Protein AF-A0A336N6P5-F1 (afdb_monomer)

Secondary structure (DSSP, 8-state):
-HHHHHHHHHHHHHHHHHHHHHHHHHHHS--TTS---SS----TT--HHHH-HHHHS--S-TT----EETTEEHHHHHHHHHHHHHHHHHHHHHHHHHHHHHHHHHHTT-

Radius of gyration: 19.96 Å; Cα contacts (8 Å, |Δi|>4): 67; chains: 1; bounding box: 51×27×53 Å

InterPro domains:
  IPR003752 Disulphide bond formation protein DsbB/BdbC [PF02600] (3-91)
  IPR023380 DsbB-like superfamily [G3DSA:1.20.1550.10] (1-109)
  IPR023380 DsbB-like superfamily [SSF158442] (2-93)
  IPR050183 Disulfide bond formation protein B [PTHR36570] (2-101)

pLDDT: mean 81.92, std 10.94, range [50.06, 95.75]

Mean predicted aligned error: 9.13 Å

Solvent-accessible surface area (backbone atoms only — not comparable to full-atom values): 6568 Å² total; per-residue (Å²): 109,72,67,58,53,53,50,52,50,48,56,51,36,53,54,51,32,55,54,26,51,52,46,36,44,28,55,78,52,79,41,96,89,53,64,74,71,83,64,82,91,58,55,92,93,52,55,52,46,77,77,40,43,93,78,55,51,76,88,75,67,67,61,61,86,87,46,72,57,98,91,36,41,58,45,53,52,49,33,54,52,31,51,52,51,46,52,52,50,50,53,52,51,54,53,50,55,58,52,51,56,58,54,55,62,60,60,78,76,109

Sequence (110 aa):
MRLLALFIAFVSAVKGLFISIKHVDYQLHPAPWNQCSYLPEFPQTLPLDKWFPVLFHPTGSCSDEVWSWLGLSMAQWIVVMFAVYLLVLALVLISQFKRVETRGRRRLFN

Organism: Aggregatibacter aphr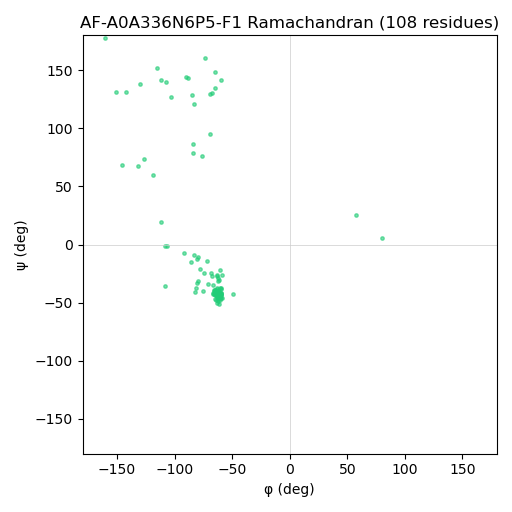ophilus (NCBI:txid732)

Structure (mmCIF, N/CA/C/O backbone):
data_AF-A0A336N6P5-F1
#
_entry.id   AF-A0A336N6P5-F1
#
loop_
_atom_site.group_PDB
_atom_site.id
_atom_site.type_symbol
_atom_site.label_atom_id
_atom_site.label_alt_id
_atom_site.label_comp_id
_atom_site.label_asym_id
_atom_site.label_entity_id
_atom_site.label_seq_id
_atom_site.pdbx_PDB_ins_code
_atom_site.Cartn_x
_atom_site.Cartn_y
_atom_site.Cartn_z
_atom_site.occupancy
_atom_site.B_iso_or_equiv
_atom_site.auth_seq_id
_atom_site.auth_comp_id
_atom_site.auth_asym_id
_atom_site.auth_atom_id
_atom_site.pdbx_PDB_model_num
ATOM 1 N N . MET A 1 1 ? -12.333 -5.256 20.499 1.00 73.06 1 MET A N 1
ATOM 2 C CA . MET A 1 1 ? -11.769 -6.150 19.459 1.00 73.06 1 MET A CA 1
ATOM 3 C C . MET A 1 1 ? -12.206 -5.793 18.035 1.00 73.06 1 MET A C 1
ATOM 5 O O . MET A 1 1 ? -11.334 -5.540 17.222 1.00 73.06 1 MET A O 1
ATOM 9 N N . ARG A 1 2 ? -13.509 -5.689 17.708 1.00 84.25 2 ARG A N 1
ATOM 10 C CA . ARG A 1 2 ? -13.968 -5.410 16.321 1.00 84.25 2 ARG A CA 1
ATOM 11 C C . ARG A 1 2 ? -13.470 -4.083 15.720 1.00 84.25 2 ARG A C 1
ATOM 13 O O . ARG A 1 2 ? -13.049 -4.069 14.575 1.00 84.25 2 ARG A O 1
ATOM 20 N N . LEU A 1 3 ? -13.466 -2.996 16.496 1.00 84.12 3 LEU A N 1
ATOM 21 C CA . LEU A 1 3 ? -12.937 -1.693 16.052 1.00 84.12 3 LEU A CA 1
ATOM 22 C C . LEU A 1 3 ? -11.434 -1.741 15.739 1.00 84.12 3 LEU A C 1
ATOM 24 O O . LEU A 1 3 ? -10.988 -1.136 14.774 1.00 84.12 3 LEU A O 1
ATOM 28 N N . LEU A 1 4 ? -10.675 -2.508 16.523 1.00 89.44 4 LEU A N 1
ATOM 29 C CA . LEU A 1 4 ? -9.234 -2.688 16.345 1.00 89.44 4 LEU A CA 1
ATOM 30 C C . LEU A 1 4 ? -8.936 -3.443 15.042 1.00 89.44 4 LEU A C 1
ATOM 32 O O . LEU A 1 4 ? -8.085 -3.021 14.269 1.00 89.44 4 LEU A O 1
ATOM 36 N N . ALA A 1 5 ? -9.711 -4.494 14.749 1.00 89.94 5 ALA A N 1
ATOM 37 C CA . ALA A 1 5 ? -9.624 -5.216 13.481 1.00 89.94 5 ALA A CA 1
ATOM 38 C C . ALA A 1 5 ? -9.971 -4.325 12.276 1.00 89.94 5 ALA A C 1
ATOM 40 O O . ALA A 1 5 ? -9.262 -4.356 11.277 1.00 89.94 5 ALA A O 1
ATOM 41 N N . LEU A 1 6 ? -11.017 -3.494 12.381 1.00 89.50 6 LEU A N 1
ATOM 42 C CA . LEU A 1 6 ? -11.384 -2.546 11.322 1.00 89.50 6 LEU A CA 1
ATOM 43 C C . LEU A 1 6 ? -10.294 -1.496 11.087 1.00 89.50 6 LEU A C 1
ATOM 45 O O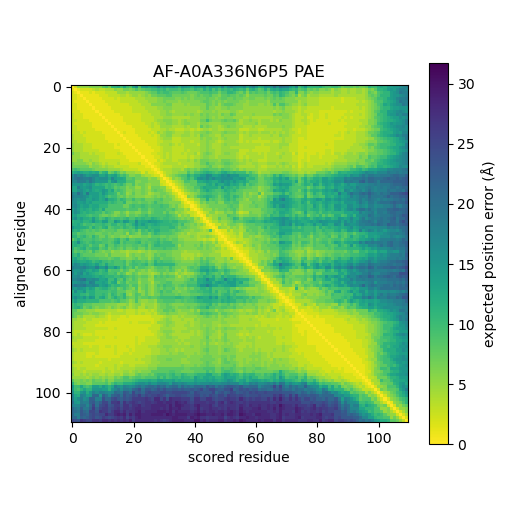 . LEU A 1 6 ? -10.005 -1.170 9.940 1.00 89.50 6 LEU A O 1
ATOM 49 N N . PHE A 1 7 ? -9.665 -1.000 12.153 1.00 90.50 7 PHE A N 1
ATOM 50 C CA . PHE A 1 7 ? -8.561 -0.052 12.043 1.00 90.50 7 PHE A CA 1
ATOM 51 C C . PHE A 1 7 ? -7.338 -0.676 11.359 1.00 90.50 7 PHE A C 1
ATOM 53 O O . PHE A 1 7 ? -6.802 -0.099 10.416 1.00 90.50 7 PHE A O 1
ATOM 60 N N . ILE A 1 8 ? -6.936 -1.883 11.774 1.00 93.94 8 ILE A N 1
ATOM 61 C CA . ILE A 1 8 ? -5.822 -2.615 11.153 1.00 93.94 8 ILE A CA 1
ATOM 62 C C . ILE A 1 8 ? -6.120 -2.901 9.675 1.00 93.94 8 ILE A C 1
ATOM 64 O O . ILE A 1 8 ? -5.267 -2.657 8.822 1.00 93.94 8 ILE A O 1
ATOM 68 N N . ALA A 1 9 ? -7.334 -3.363 9.361 1.00 92.50 9 ALA A N 1
ATOM 69 C CA . ALA A 1 9 ? -7.759 -3.623 7.988 1.00 92.50 9 ALA A CA 1
ATOM 70 C C . ALA A 1 9 ? -7.718 -2.352 7.129 1.00 92.50 9 ALA A C 1
ATOM 72 O O . ALA A 1 9 ? -7.233 -2.391 6.001 1.00 92.50 9 ALA A O 1
ATOM 73 N N . PHE A 1 10 ? -8.160 -1.215 7.672 1.00 93.06 10 PHE A N 1
ATOM 74 C CA . PHE A 1 10 ? -8.106 0.068 6.978 1.00 93.06 10 PHE A CA 1
ATOM 75 C C . PHE A 1 10 ? -6.664 0.494 6.678 1.00 93.06 10 PHE A C 1
ATOM 77 O O . PHE A 1 10 ? -6.338 0.775 5.528 1.00 93.06 10 PHE A O 1
ATOM 84 N N . VAL A 1 11 ? -5.777 0.474 7.679 1.00 94.69 11 VAL A N 1
ATOM 85 C CA . VAL A 1 11 ? -4.358 0.833 7.495 1.00 94.69 11 VAL A CA 1
ATOM 86 C C . VAL A 1 11 ? -3.677 -0.087 6.476 1.00 94.69 11 VAL A C 1
ATOM 88 O O . VAL A 1 11 ? -2.921 0.386 5.627 1.00 94.69 11 VAL A O 1
ATOM 91 N N . SER A 1 12 ? -3.964 -1.391 6.529 1.00 94.25 12 SER A N 1
ATOM 92 C CA . SER A 1 12 ? -3.439 -2.371 5.575 1.00 94.25 12 SER A CA 1
ATOM 93 C C . SER A 1 12 ? -3.930 -2.103 4.151 1.00 94.25 12 SER A C 1
ATOM 95 O O . SER A 1 12 ? -3.114 -2.076 3.231 1.00 94.25 12 SER A O 1
ATOM 97 N N . ALA A 1 13 ? -5.225 -1.831 3.967 1.00 93.81 13 ALA A N 1
ATOM 98 C CA . ALA A 1 13 ? -5.798 -1.553 2.654 1.00 93.81 13 ALA A CA 1
ATOM 99 C C . ALA A 1 13 ? -5.258 -0.247 2.045 1.00 93.81 13 ALA A C 1
ATOM 101 O O . ALA A 1 13 ? -4.940 -0.218 0.859 1.00 93.81 13 ALA A O 1
ATOM 102 N N . VAL A 1 14 ? -5.074 0.806 2.855 1.00 94.75 14 VAL A N 1
ATOM 103 C CA . VAL A 1 14 ? -4.443 2.059 2.403 1.00 94.75 14 VAL A CA 1
ATOM 104 C C . VAL A 1 14 ? -3.012 1.804 1.933 1.00 94.75 14 VAL A C 1
ATOM 106 O O . VAL A 1 14 ? -2.667 2.173 0.813 1.00 94.75 14 VAL A O 1
ATOM 109 N N . LYS A 1 15 ? -2.178 1.138 2.746 1.00 94.31 15 LYS A N 1
ATOM 110 C CA . LYS A 1 15 ? -0.799 0.817 2.341 1.00 94.31 15 LYS A CA 1
ATOM 111 C C . LYS A 1 15 ? -0.754 -0.063 1.087 1.00 94.31 15 LYS A C 1
ATOM 113 O O . LYS A 1 15 ? 0.048 0.209 0.199 1.00 94.31 15 LYS A O 1
ATOM 118 N N . GLY A 1 16 ? -1.626 -1.069 0.997 1.00 93.69 16 GLY A N 1
ATOM 119 C CA . GLY A 1 16 ? -1.740 -1.938 -0.176 1.00 93.69 16 GLY A CA 1
ATOM 120 C C . GLY A 1 16 ? -2.084 -1.164 -1.449 1.00 93.69 16 GLY A C 1
ATOM 121 O O . GLY A 1 16 ? -1.449 -1.369 -2.484 1.00 93.69 16 GLY A O 1
ATOM 122 N N . LEU A 1 17 ? -3.007 -0.202 -1.363 1.00 94.25 17 LEU A N 1
ATOM 123 C CA . LEU A 1 17 ? -3.366 0.652 -2.494 1.00 94.25 17 LEU A CA 1
ATOM 124 C C . LEU A 1 17 ? -2.174 1.492 -2.981 1.00 94.25 17 LEU A C 1
ATOM 126 O O . LEU A 1 17 ? -1.902 1.520 -4.179 1.00 94.25 17 LEU A O 1
ATOM 130 N N . PHE A 1 18 ? -1.432 2.130 -2.070 1.00 93.88 18 PHE A N 1
ATOM 131 C CA . PHE A 1 18 ? -0.251 2.925 -2.435 1.00 93.88 18 PHE A CA 1
ATOM 132 C C . PHE A 1 18 ? 0.826 2.092 -3.139 1.00 93.88 18 PHE A C 1
ATOM 134 O O . PHE A 1 18 ? 1.372 2.534 -4.149 1.00 93.88 18 PHE A O 1
ATOM 141 N N . ILE A 1 19 ? 1.107 0.885 -2.638 1.00 91.31 19 ILE A N 1
ATOM 142 C CA . ILE A 1 19 ? 2.077 -0.036 -3.254 1.00 91.31 19 ILE A CA 1
ATOM 143 C C . ILE A 1 19 ? 1.626 -0.419 -4.668 1.00 91.31 19 ILE A C 1
ATOM 145 O O . ILE A 1 19 ? 2.418 -0.398 -5.604 1.00 91.31 19 ILE A O 1
ATOM 149 N N . SER A 1 20 ? 0.337 -0.708 -4.834 1.00 92.19 20 SER A N 1
ATOM 150 C CA . SER A 1 20 ? -0.229 -1.125 -6.120 1.00 92.19 20 SER A CA 1
ATOM 151 C C . SER A 1 20 ? -0.174 -0.003 -7.158 1.00 92.19 20 SER A C 1
ATOM 153 O O . SER A 1 20 ? 0.209 -0.238 -8.299 1.00 92.19 20 SER A O 1
ATOM 155 N N . ILE A 1 21 ? -0.478 1.236 -6.755 1.00 91.88 21 ILE A N 1
ATOM 156 C CA . ILE A 1 21 ? -0.359 2.417 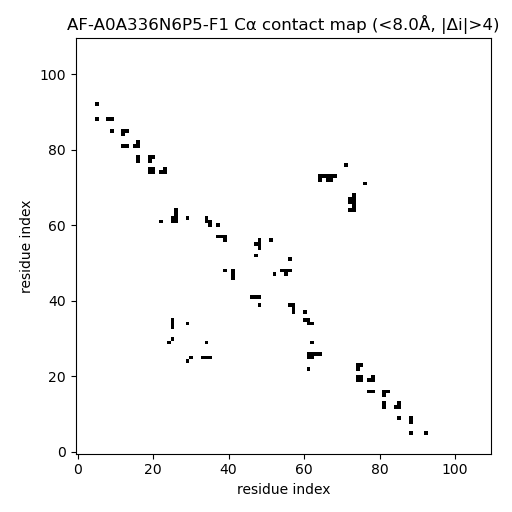-7.623 1.00 91.88 21 ILE A CA 1
ATOM 157 C C . ILE A 1 21 ? 1.096 2.633 -8.051 1.00 91.88 21 ILE A C 1
AT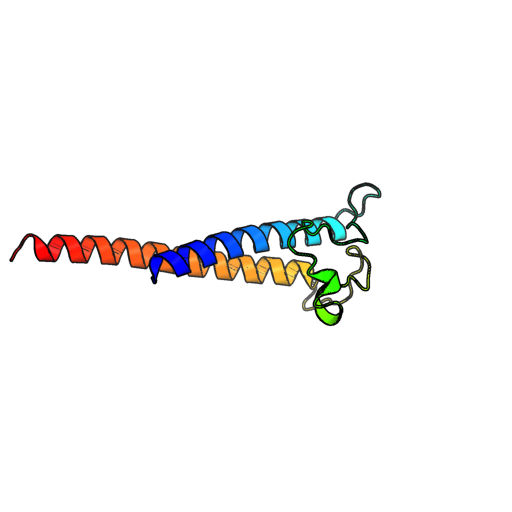OM 159 O O . ILE A 1 21 ? 1.350 2.925 -9.215 1.00 91.88 21 ILE A O 1
ATOM 163 N N . LYS A 1 22 ? 2.060 2.455 -7.139 1.00 89.06 22 LYS A N 1
ATOM 164 C CA . LYS A 1 22 ? 3.487 2.532 -7.481 1.00 89.06 22 LYS A CA 1
ATOM 165 C C . LYS A 1 22 ? 3.909 1.448 -8.468 1.00 89.06 22 LYS A C 1
ATOM 167 O O . LYS A 1 22 ? 4.663 1.736 -9.387 1.00 89.06 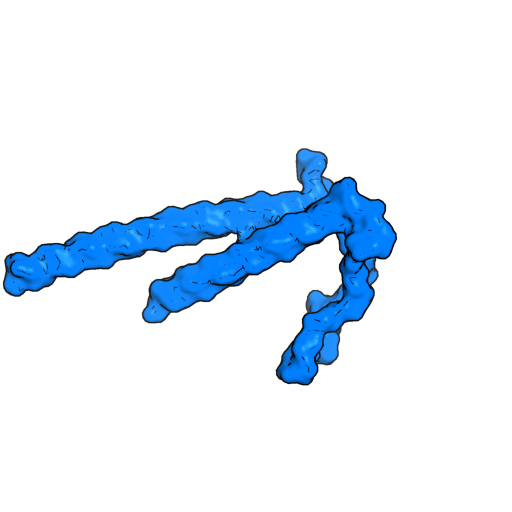22 LYS A O 1
ATOM 172 N N . HIS A 1 23 ? 3.373 0.240 -8.330 1.00 87.88 23 HIS A N 1
ATOM 173 C CA . HIS A 1 23 ? 3.638 -0.839 -9.277 1.00 87.88 23 HIS A CA 1
ATOM 174 C C . HIS A 1 23 ? 3.090 -0.535 -10.680 1.00 87.88 23 HIS A C 1
ATOM 176 O O . HIS A 1 23 ? 3.744 -0.810 -11.678 1.00 87.88 23 HIS A O 1
ATOM 182 N N . VAL A 1 24 ? 1.908 0.081 -10.759 1.00 88.75 24 VAL A N 1
ATOM 183 C CA . VAL A 1 24 ? 1.324 0.556 -12.022 1.00 88.75 24 VAL A CA 1
ATOM 184 C C . VAL A 1 24 ? 2.170 1.682 -12.632 1.00 88.75 24 VAL A C 1
ATOM 186 O O . VAL A 1 24 ? 2.410 1.676 -13.835 1.00 88.75 24 VAL A O 1
ATOM 189 N N . ASP A 1 25 ? 2.685 2.605 -11.819 1.00 87.69 25 ASP A N 1
ATOM 190 C CA . ASP A 1 25 ? 3.579 3.677 -12.284 1.00 87.69 25 ASP A CA 1
ATOM 191 C C . ASP A 1 25 ? 4.866 3.135 -12.929 1.00 87.69 25 ASP A C 1
ATOM 193 O O . ASP A 1 25 ? 5.282 3.641 -13.969 1.00 87.69 25 ASP A O 1
ATOM 197 N N . TYR A 1 26 ? 5.438 2.050 -12.391 1.00 85.94 26 TYR A N 1
ATOM 198 C CA . TYR A 1 26 ? 6.586 1.372 -13.008 1.00 85.94 26 TYR A CA 1
ATOM 199 C C . TYR A 1 26 ? 6.286 0.806 -14.403 1.00 85.94 26 TYR A C 1
ATOM 201 O O . TYR A 1 26 ? 7.187 0.755 -15.238 1.00 85.94 26 TYR A O 1
ATOM 209 N N . GLN A 1 27 ? 5.040 0.402 -14.667 1.00 83.12 27 GLN A N 1
ATOM 210 C CA . GLN A 1 27 ? 4.621 -0.134 -15.968 1.00 83.12 27 GLN A CA 1
ATOM 211 C C . GLN A 1 27 ? 4.306 0.980 -16.978 1.00 83.12 27 GLN A C 1
ATOM 213 O O . GLN A 1 27 ? 4.690 0.886 -18.140 1.00 83.12 27 GLN A O 1
ATOM 218 N N . LEU A 1 28 ? 3.640 2.058 -16.546 1.00 83.50 28 LEU A N 1
ATOM 219 C CA . LEU A 1 28 ? 3.239 3.165 -17.429 1.00 83.50 28 LEU A CA 1
ATOM 220 C C . LEU A 1 28 ? 4.370 4.156 -17.742 1.00 83.50 28 LEU A C 1
ATOM 222 O O . LEU A 1 28 ? 4.377 4.743 -18.823 1.00 83.50 28 LEU A O 1
ATOM 226 N N . HIS A 1 29 ? 5.314 4.355 -16.819 1.00 81.56 29 HIS A N 1
ATOM 227 C CA . HIS A 1 29 ? 6.421 5.303 -16.970 1.00 81.56 29 HIS A CA 1
ATOM 228 C C . HIS A 1 29 ? 7.774 4.616 -16.727 1.00 81.56 29 HIS A C 1
ATOM 230 O O . HIS A 1 29 ? 8.412 4.853 -15.694 1.00 81.56 29 HIS A O 1
ATOM 236 N N . PRO A 1 30 ? 8.247 3.777 -17.669 1.00 75.50 30 PRO A N 1
ATOM 237 C CA . PRO A 1 30 ? 9.521 3.085 -17.532 1.00 75.50 30 PRO A CA 1
ATOM 238 C C . PRO A 1 30 ? 10.676 4.089 -17.631 1.00 75.50 30 PRO A C 1
ATOM 240 O O . PRO A 1 30 ? 11.127 4.456 -18.715 1.00 75.50 30 PRO A O 1
ATOM 243 N N . ALA A 1 31 ? 11.156 4.552 -16.479 1.00 75.06 31 ALA A N 1
ATOM 244 C CA . ALA A 1 31 ? 12.315 5.426 -16.374 1.00 75.06 31 ALA A CA 1
ATOM 245 C C . ALA A 1 31 ? 13.484 4.680 -15.707 1.00 75.06 31 ALA A C 1
ATOM 247 O O . ALA A 1 31 ? 13.255 3.959 -14.734 1.00 75.06 31 ALA A O 1
ATOM 248 N N . PRO A 1 32 ? 14.744 4.881 -16.142 1.00 73.56 32 PRO A N 1
ATOM 249 C CA . PRO A 1 32 ? 15.905 4.185 -15.570 1.00 73.56 32 PRO A CA 1
ATOM 250 C C . PRO A 1 32 ? 16.094 4.417 -14.064 1.00 73.56 32 PRO A C 1
ATOM 252 O O . PRO A 1 32 ? 16.672 3.589 -13.372 1.00 73.56 32 PRO A O 1
ATOM 255 N N . TRP A 1 33 ? 15.609 5.550 -13.553 1.00 75.25 33 TRP A N 1
ATOM 256 C CA . TRP A 1 33 ? 15.675 5.934 -12.139 1.00 75.25 33 TRP A CA 1
ATOM 257 C C . TRP A 1 33 ? 14.449 5.506 -11.317 1.00 75.25 33 TRP A C 1
ATOM 259 O O . TRP A 1 33 ? 14.454 5.676 -10.102 1.00 75.25 33 TRP A O 1
ATOM 269 N N . ASN A 1 34 ? 13.393 4.983 -11.948 1.00 72.69 34 ASN A N 1
ATOM 270 C CA . ASN A 1 34 ? 12.144 4.585 -11.293 1.00 72.69 34 ASN A CA 1
ATOM 271 C C . ASN A 1 34 ? 11.921 3.082 -11.502 1.00 72.69 34 ASN A C 1
ATOM 273 O O . ASN A 1 34 ? 10.955 2.669 -12.133 1.00 72.69 34 ASN A O 1
ATOM 277 N N . GLN A 1 35 ? 12.863 2.267 -11.026 1.00 74.50 35 GLN A N 1
ATOM 278 C CA . GLN A 1 35 ? 12.800 0.807 -11.106 1.00 74.50 35 GLN A CA 1
ATOM 279 C C . GLN A 1 35 ? 12.703 0.196 -9.703 1.00 74.50 35 GLN A C 1
ATOM 281 O O . GLN A 1 35 ? 13.179 0.775 -8.726 1.00 74.50 35 GLN A O 1
ATOM 286 N N . CYS A 1 36 ? 12.087 -0.985 -9.600 1.00 77.00 36 CYS A N 1
ATOM 287 C CA . CYS A 1 36 ? 12.137 -1.793 -8.379 1.00 77.00 36 CYS A CA 1
ATOM 288 C C . CYS A 1 36 ? 13.584 -2.160 -8.029 1.00 77.00 36 CYS A C 1
ATOM 290 O O . CYS A 1 36 ? 14.354 -2.552 -8.907 1.00 77.00 36 CYS A O 1
ATOM 292 N N . SER A 1 37 ? 13.916 -2.149 -6.737 1.00 74.88 37 SER A N 1
ATOM 293 C CA . SER A 1 37 ? 15.129 -2.810 -6.252 1.00 74.88 37 SER A CA 1
ATOM 294 C C . SER A 1 37 ? 15.015 -4.323 -6.460 1.00 74.88 37 SER A C 1
ATOM 296 O O . SER A 1 37 ? 13.990 -4.924 -6.137 1.00 74.88 37 SER A O 1
ATOM 298 N N . TYR A 1 38 ? 16.080 -4.945 -6.971 1.00 70.00 38 TYR A N 1
ATOM 299 C CA . TYR A 1 38 ? 16.168 -6.402 -7.106 1.00 70.00 38 TYR A CA 1
ATOM 300 C C . TYR A 1 38 ? 16.263 -7.103 -5.742 1.00 70.00 38 TYR A C 1
ATOM 302 O O . TYR A 1 38 ? 15.903 -8.269 -5.612 1.00 70.00 38 TYR A O 1
ATOM 310 N N . LEU A 1 39 ? 16.741 -6.396 -4.712 1.00 73.19 39 LEU A N 1
ATOM 311 C CA . LEU A 1 39 ? 16.812 -6.915 -3.353 1.00 73.19 39 LEU A CA 1
ATOM 312 C C . LEU A 1 39 ? 15.671 -6.319 -2.518 1.00 73.19 39 LEU A C 1
ATOM 314 O O . LEU A 1 39 ? 15.544 -5.091 -2.469 1.00 73.19 39 LEU A O 1
ATOM 318 N N . PRO A 1 40 ? 14.851 -7.145 -1.848 1.00 74.69 40 PRO A N 1
ATOM 319 C CA . PRO A 1 40 ? 13.794 -6.627 -1.000 1.00 74.69 40 PRO A CA 1
ATOM 320 C C . PRO A 1 40 ? 14.394 -5.921 0.223 1.00 74.69 40 PRO A C 1
ATOM 322 O O . PRO A 1 40 ? 15.248 -6.461 0.927 1.00 74.69 40 PRO A O 1
ATOM 325 N N . GLU A 1 41 ? 13.930 -4.703 0.489 1.00 76.94 41 GLU A N 1
ATOM 326 C CA . GLU A 1 41 ? 14.381 -3.890 1.619 1.00 76.94 41 GLU A CA 1
ATOM 327 C C . GLU A 1 41 ? 13.613 -4.270 2.894 1.00 76.94 41 GLU A C 1
ATOM 329 O O . GLU A 1 41 ? 12.661 -3.601 3.304 1.00 76.94 41 GLU A O 1
ATOM 334 N N . PHE A 1 42 ? 14.001 -5.380 3.526 1.00 80.81 42 PHE A N 1
ATOM 335 C CA . PHE A 1 42 ? 13.459 -5.774 4.828 1.00 80.81 42 PHE A CA 1
ATOM 336 C C . PHE A 1 42 ? 14.294 -5.200 5.989 1.00 80.81 42 PHE A C 1
ATOM 338 O O . PHE A 1 42 ? 15.520 -5.114 5.894 1.00 80.81 42 PHE A O 1
ATOM 345 N N . PRO A 1 43 ? 13.665 -4.811 7.117 1.00 82.69 43 PRO A N 1
ATOM 346 C CA . PRO A 1 43 ? 14.398 -4.386 8.306 1.00 82.69 43 PRO A CA 1
ATOM 347 C C . PRO A 1 43 ? 15.212 -5.551 8.887 1.00 82.69 43 PRO A C 1
ATOM 349 O O . PRO A 1 43 ? 14.775 -6.700 8.845 1.00 82.69 43 PRO A O 1
ATOM 352 N N . GLN A 1 44 ? 16.363 -5.262 9.509 1.00 79.44 44 GLN A N 1
ATOM 353 C CA . GLN A 1 44 ? 17.264 -6.311 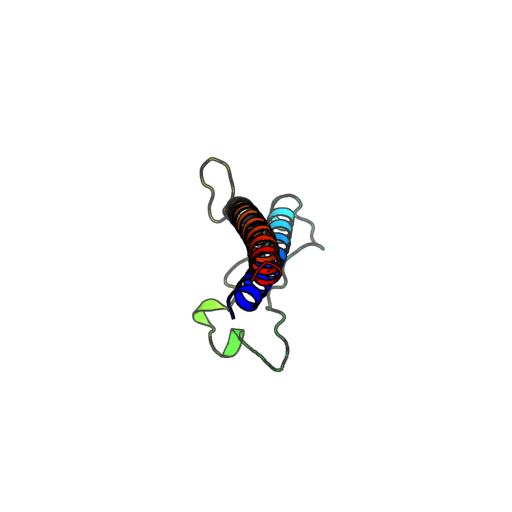10.027 1.00 79.44 44 GLN A CA 1
ATOM 354 C C . GLN A 1 44 ? 16.630 -7.214 11.097 1.00 79.44 44 GLN A C 1
ATOM 356 O O . GLN A 1 44 ? 17.074 -8.337 11.309 1.00 79.44 44 GLN A O 1
ATOM 361 N N . THR A 1 45 ? 15.574 -6.743 11.759 1.00 82.69 45 THR A N 1
ATOM 362 C CA . THR A 1 45 ? 14.826 -7.507 12.762 1.00 82.69 45 THR A CA 1
ATOM 363 C C . THR A 1 45 ? 13.827 -8.500 12.162 1.00 82.69 45 THR A C 1
ATOM 365 O O . THR A 1 45 ? 13.295 -9.321 12.906 1.00 82.69 45 THR A O 1
ATOM 368 N N . LEU A 1 46 ? 13.550 -8.444 10.850 1.00 83.81 46 LEU A N 1
ATOM 369 C CA . LEU A 1 46 ? 12.548 -9.291 10.198 1.00 83.81 46 LEU A CA 1
ATOM 370 C C . LEU A 1 46 ? 12.945 -9.690 8.753 1.00 83.81 46 LEU A C 1
ATOM 372 O O . LEU A 1 46 ? 12.298 -9.249 7.799 1.00 83.81 46 LEU A O 1
ATOM 376 N N . PRO A 1 47 ? 13.985 -10.532 8.566 1.00 83.12 47 PRO A N 1
ATOM 377 C CA . PRO A 1 47 ? 14.445 -10.982 7.248 1.00 83.12 47 PRO A CA 1
ATOM 378 C C . PRO A 1 47 ? 13.507 -12.052 6.655 1.00 83.12 47 PRO A C 1
ATOM 380 O O . PRO A 1 47 ? 13.788 -13.254 6.665 1.00 83.12 47 PRO A O 1
ATOM 383 N N . LEU A 1 48 ? 12.348 -11.608 6.163 1.00 79.12 48 LEU A N 1
ATOM 384 C CA . LEU A 1 48 ? 11.302 -12.466 5.589 1.00 79.12 48 LEU A CA 1
ATOM 385 C C . LEU A 1 48 ? 11.769 -13.232 4.348 1.00 79.12 48 LEU A C 1
ATOM 387 O O . LEU A 1 48 ? 11.341 -14.366 4.130 1.00 79.12 48 LEU A O 1
ATOM 391 N N . ASP A 1 49 ? 12.676 -12.637 3.578 1.00 79.56 49 ASP A N 1
ATOM 392 C CA . ASP A 1 49 ? 13.336 -13.247 2.425 1.00 79.56 49 ASP A CA 1
ATOM 393 C C . ASP A 1 49 ? 14.125 -14.508 2.805 1.00 79.56 49 ASP A C 1
ATOM 395 O O . ASP A 1 49 ? 14.124 -15.484 2.057 1.00 79.56 49 ASP A O 1
ATOM 399 N N . LYS A 1 50 ? 14.771 -14.517 3.979 1.00 82.25 50 LYS A N 1
ATOM 400 C CA . LYS A 1 50 ? 15.568 -15.658 4.455 1.00 82.25 50 LYS A CA 1
ATOM 401 C C . LYS A 1 50 ? 14.715 -16.742 5.090 1.00 82.25 50 LYS A C 1
ATOM 403 O O . LYS A 1 50 ? 15.022 -17.920 4.936 1.00 82.25 50 LYS A O 1
ATOM 408 N N . TRP A 1 51 ? 13.670 -16.356 5.817 1.00 85.88 51 TRP A N 1
ATOM 409 C CA . TRP A 1 51 ? 12.800 -17.318 6.494 1.00 85.88 51 TR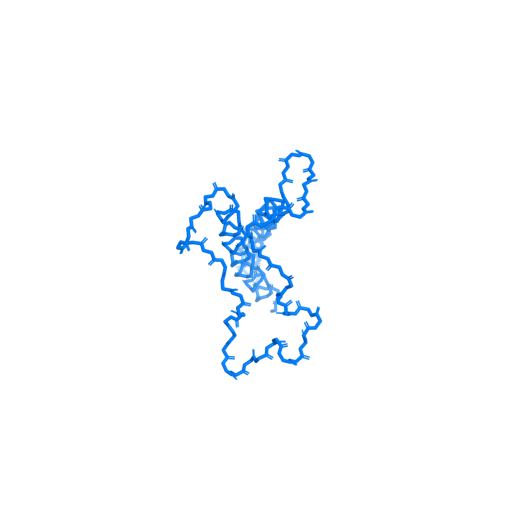P A CA 1
ATOM 410 C C . TRP A 1 51 ? 11.851 -18.028 5.527 1.00 85.88 51 TRP A C 1
ATOM 412 O O . TRP A 1 51 ? 11.654 -19.234 5.649 1.00 85.88 51 TRP A O 1
ATOM 422 N N . PHE A 1 52 ? 11.291 -17.306 4.551 1.00 85.38 52 PHE A N 1
ATOM 423 C CA . PHE A 1 52 ? 10.329 -17.847 3.584 1.00 85.38 52 PHE A CA 1
ATOM 424 C C . PHE A 1 52 ? 10.700 -17.460 2.143 1.00 85.38 52 PHE A C 1
ATOM 426 O O . PHE A 1 52 ? 9.962 -16.725 1.476 1.00 85.38 52 PHE A O 1
ATOM 433 N N . PRO A 1 53 ? 11.818 -17.995 1.620 1.00 82.12 53 PRO A N 1
ATOM 434 C CA . PRO A 1 53 ? 12.336 -17.624 0.303 1.00 82.12 53 PRO A CA 1
ATOM 435 C C . PRO A 1 53 ? 11.370 -17.974 -0.832 1.00 82.12 53 PRO A C 1
ATOM 437 O O . PRO A 1 53 ? 11.318 -17.274 -1.832 1.00 82.12 53 PRO A O 1
ATOM 440 N N . VAL A 1 54 ? 10.544 -19.010 -0.669 1.00 83.81 54 VAL A N 1
ATOM 441 C CA . VAL A 1 54 ? 9.567 -19.424 -1.692 1.00 83.81 54 VAL A CA 1
ATOM 442 C C . VAL A 1 54 ? 8.516 -18.339 -1.971 1.00 83.81 54 VAL A C 1
ATOM 444 O O . VAL A 1 54 ? 7.964 -18.300 -3.064 1.00 83.81 54 VAL A O 1
ATOM 447 N N . LEU A 1 55 ? 8.234 -17.459 -1.003 1.00 83.56 55 LEU A N 1
ATOM 448 C CA . LEU A 1 55 ? 7.177 -16.446 -1.113 1.00 83.56 55 LEU A CA 1
ATOM 449 C C . LEU A 1 55 ? 7.714 -15.020 -1.278 1.00 83.56 55 LEU A C 1
ATOM 451 O O . LEU A 1 55 ? 7.090 -14.221 -1.969 1.00 83.56 55 LEU A O 1
ATOM 455 N N . PHE A 1 56 ? 8.833 -14.686 -0.628 1.00 82.25 56 PHE A N 1
ATOM 456 C CA . PHE A 1 56 ? 9.344 -13.308 -0.560 1.00 82.25 56 PHE A CA 1
ATOM 457 C C . PHE A 1 56 ? 10.583 -13.052 -1.419 1.00 82.25 56 PHE A C 1
ATOM 459 O O . PHE A 1 56 ? 11.087 -11.930 -1.431 1.00 82.25 56 PHE A O 1
ATOM 466 N N . HIS A 1 57 ? 11.094 -14.065 -2.122 1.00 78.62 57 HIS A N 1
ATOM 467 C CA . HIS A 1 57 ? 12.226 -13.877 -3.017 1.00 78.62 57 HIS A CA 1
ATOM 468 C C . HIS A 1 57 ? 11.739 -13.355 -4.381 1.00 78.62 57 HIS A C 1
ATOM 470 O O . HIS A 1 57 ? 10.930 -14.026 -5.026 1.00 78.62 57 HIS A O 1
ATOM 476 N N . PRO A 1 58 ? 12.193 -12.173 -4.836 1.00 77.44 58 PRO A N 1
ATOM 477 C CA . PRO A 1 58 ? 11.795 -11.641 -6.133 1.00 77.44 58 PRO A CA 1
ATOM 478 C C . PRO A 1 58 ? 12.411 -12.479 -7.259 1.00 77.44 58 PRO A C 1
ATOM 480 O O . PRO A 1 58 ? 13.612 -12.739 -7.274 1.00 77.44 58 PRO A O 1
ATOM 483 N N . THR A 1 59 ? 11.586 -12.912 -8.211 1.00 73.75 59 THR A N 1
ATOM 484 C CA . THR A 1 59 ? 12.009 -13.777 -9.329 1.00 73.75 59 THR A CA 1
ATOM 485 C C . THR A 1 59 ? 12.040 -13.063 -10.682 1.00 73.75 59 THR A C 1
ATOM 487 O O . THR A 1 59 ? 12.374 -13.691 -11.682 1.00 73.75 59 THR A O 1
ATOM 490 N N . GLY A 1 60 ? 11.676 -11.779 -10.745 1.00 73.69 60 GLY A N 1
ATOM 491 C CA . GLY A 1 60 ? 11.548 -11.029 -11.997 1.00 73.69 60 GLY A CA 1
ATOM 492 C C . GLY A 1 60 ? 11.580 -9.513 -11.803 1.00 73.69 60 GLY A C 1
ATOM 493 O O . GLY A 1 60 ? 11.670 -9.030 -10.673 1.00 73.69 60 GLY A O 1
ATOM 494 N N . SER A 1 61 ? 11.521 -8.769 -12.911 1.00 76.06 61 SER A N 1
ATOM 495 C CA . SER A 1 61 ? 11.516 -7.303 -12.906 1.00 76.06 61 SER A CA 1
ATOM 496 C C . SER A 1 61 ? 10.086 -6.747 -12.793 1.00 76.06 61 SER A C 1
ATOM 498 O O . SER A 1 61 ? 9.146 -7.314 -13.346 1.00 76.06 61 SER A O 1
ATOM 500 N N . CYS A 1 62 ? 9.897 -5.637 -12.067 1.00 76.56 62 CYS A N 1
ATOM 501 C CA . CYS A 1 62 ? 8.569 -5.022 -11.876 1.00 76.56 62 CYS A CA 1
ATOM 502 C C . CYS A 1 62 ? 8.020 -4.330 -13.144 1.00 76.56 62 CYS A C 1
ATOM 504 O O . CYS A 1 62 ? 6.837 -3.995 -13.189 1.00 76.56 62 CYS A O 1
ATOM 506 N N . SER A 1 63 ? 8.859 -4.100 -14.162 1.00 72.25 63 SER A N 1
ATOM 507 C CA . SER A 1 63 ? 8.461 -3.477 -15.433 1.00 72.25 63 SER A CA 1
ATOM 508 C C . SER A 1 63 ? 7.788 -4.446 -16.405 1.00 72.25 63 SER A C 1
ATOM 510 O O . SER A 1 63 ? 7.212 -4.001 -17.393 1.00 72.25 63 SER A O 1
ATOM 512 N N . ASP A 1 64 ? 7.846 -5.752 -16.139 1.00 72.50 64 ASP A N 1
ATOM 513 C CA . ASP A 1 64 ? 7.331 -6.759 -17.062 1.00 72.50 64 ASP A CA 1
ATOM 514 C C . ASP A 1 64 ? 5.824 -6.989 -16.869 1.00 72.50 64 ASP A C 1
ATOM 516 O O . ASP A 1 64 ? 5.328 -7.274 -15.773 1.00 72.50 64 ASP A O 1
ATOM 520 N N . GLU A 1 65 ? 5.073 -6.919 -17.966 1.00 75.19 65 GLU A N 1
ATOM 521 C CA . GLU A 1 65 ? 3.658 -7.282 -17.997 1.00 75.19 65 GLU A CA 1
ATOM 522 C C . GLU A 1 65 ? 3.505 -8.794 -18.201 1.00 75.19 65 GLU A C 1
ATOM 524 O O . GLU A 1 65 ? 3.360 -9.292 -19.314 1.00 75.19 65 GLU A O 1
ATOM 529 N N . VAL A 1 66 ? 3.539 -9.550 -17.102 1.00 73.50 66 VAL A N 1
ATOM 530 C CA . VAL A 1 66 ? 3.421 -11.022 -17.145 1.00 73.50 66 VAL A CA 1
ATOM 531 C C . VAL A 1 66 ? 2.001 -11.522 -17.429 1.00 73.50 66 VAL A C 1
ATOM 533 O O . VAL A 1 66 ? 1.817 -12.647 -17.891 1.00 73.50 66 VAL A O 1
ATOM 536 N N . TRP A 1 67 ? 0.983 -10.715 -17.116 1.00 79.00 67 TRP A N 1
ATOM 537 C CA . TRP A 1 67 ? -0.422 -11.093 -17.249 1.00 79.00 67 TRP A CA 1
ATOM 538 C C . TRP A 1 67 ? -1.298 -9.874 -17.518 1.00 79.00 67 TRP A C 1
ATOM 540 O O . TRP A 1 67 ? -1.239 -8.874 -16.793 1.00 79.00 67 TRP A O 1
ATOM 550 N N . SER A 1 68 ? -2.148 -9.999 -18.532 1.00 83.75 68 SER A N 1
ATOM 551 C CA . SER A 1 68 ? -3.175 -9.029 -18.881 1.00 83.75 68 SER A CA 1
ATOM 552 C C . SER A 1 68 ? -4.522 -9.730 -19.042 1.00 83.75 68 SER A C 1
ATOM 554 O O . SER A 1 68 ? -4.627 -10.825 -19.598 1.00 83.75 68 SER A O 1
ATOM 556 N N . TRP A 1 69 ? -5.576 -9.103 -18.525 1.00 83.62 69 TRP A N 1
ATOM 557 C CA . TRP A 1 69 ? -6.942 -9.598 -18.644 1.00 83.62 69 TRP A CA 1
ATOM 558 C C . TRP A 1 69 ? -7.900 -8.436 -18.840 1.00 83.62 69 TRP A C 1
ATOM 560 O O . TRP A 1 69 ? -7.842 -7.440 -18.117 1.00 83.62 69 TRP A O 1
ATOM 570 N N . LEU A 1 70 ? -8.778 -8.563 -19.838 1.00 82.56 70 LEU A N 1
ATOM 571 C CA . LEU A 1 70 ? -9.708 -7.504 -20.249 1.00 82.56 70 LEU A CA 1
ATOM 572 C C . LEU A 1 70 ? -9.019 -6.178 -20.648 1.00 82.56 70 LEU A C 1
ATOM 574 O O . LEU A 1 70 ? -9.621 -5.113 -20.561 1.00 82.56 70 LEU A O 1
ATOM 578 N N . GLY A 1 71 ? -7.759 -6.246 -21.091 1.00 81.69 71 GLY A N 1
ATOM 579 C CA . GLY A 1 71 ? -6.952 -5.070 -21.441 1.00 81.69 71 GLY A CA 1
ATOM 580 C C . GLY A 1 71 ? -6.325 -4.349 -20.243 1.00 81.69 71 GLY A C 1
ATOM 581 O O . GLY A 1 71 ? -5.707 -3.308 -20.433 1.00 81.69 71 GLY A O 1
ATOM 582 N N . LEU A 1 72 ? -6.463 -4.894 -19.029 1.00 83.50 72 LEU A N 1
ATOM 583 C CA . LEU A 1 72 ? -5.820 -4.389 -17.817 1.00 83.50 72 LEU A CA 1
ATOM 584 C C . LEU A 1 72 ? -4.692 -5.325 -17.380 1.00 83.50 72 LEU A C 1
ATOM 586 O O . LEU A 1 72 ? -4.845 -6.550 -17.415 1.00 83.50 72 LEU A O 1
ATOM 590 N N . SER A 1 73 ? -3.575 -4.759 -16.930 1.00 87.62 73 SER A N 1
ATOM 591 C CA . SER A 1 73 ? -2.465 -5.536 -16.375 1.00 87.62 73 SER A CA 1
ATOM 592 C C . SER A 1 73 ? -2.803 -6.081 -14.982 1.00 87.62 73 SER A C 1
ATOM 594 O O . SER A 1 73 ? -3.683 -5.574 -14.276 1.00 87.62 73 SER A O 1
ATOM 596 N N . MET A 1 74 ? -2.072 -7.108 -14.547 1.00 86.88 74 MET A N 1
ATOM 597 C CA . MET A 1 74 ? -2.162 -7.651 -13.185 1.00 86.88 74 MET A CA 1
ATOM 598 C C . MET A 1 74 ? -2.075 -6.557 -12.108 1.00 86.88 74 MET A C 1
ATOM 600 O O . MET A 1 74 ? -2.875 -6.536 -11.171 1.00 86.88 74 MET A O 1
ATOM 604 N N . ALA A 1 75 ? -1.159 -5.600 -12.281 1.00 87.56 75 ALA A N 1
ATOM 605 C CA . ALA A 1 75 ? -0.962 -4.496 -11.348 1.00 87.56 75 ALA A CA 1
ATOM 606 C C . ALA A 1 75 ? -2.188 -3.570 -11.281 1.00 87.56 75 ALA A C 1
ATOM 608 O O . ALA A 1 75 ? -2.624 -3.186 -10.194 1.00 87.56 75 ALA A O 1
ATOM 609 N N . GLN A 1 76 ? -2.786 -3.255 -12.433 1.00 89.12 76 GLN A N 1
ATOM 610 C CA . GLN A 1 76 ? -3.989 -2.423 -12.510 1.00 89.12 76 GLN A CA 1
ATOM 611 C C . GLN A 1 76 ? -5.193 -3.105 -11.845 1.00 89.12 76 GLN A C 1
ATOM 613 O O . GLN A 1 76 ? -5.948 -2.459 -11.116 1.00 89.12 76 GLN A O 1
ATOM 618 N N . TRP A 1 77 ? -5.339 -4.421 -12.016 1.00 92.81 77 TRP A N 1
ATOM 619 C CA . TRP A 1 77 ? -6.376 -5.197 -11.332 1.00 92.81 77 TRP A CA 1
ATOM 620 C C . TRP A 1 77 ? -6.231 -5.169 -9.809 1.00 92.81 77 TRP A C 1
ATOM 622 O O . TRP A 1 77 ? -7.230 -5.027 -9.100 1.00 92.81 77 TRP A O 1
ATOM 632 N N . ILE A 1 78 ? -5.003 -5.238 -9.289 1.00 91.94 78 ILE A N 1
ATOM 633 C CA . ILE A 1 78 ? -4.767 -5.120 -7.845 1.00 91.94 78 ILE A CA 1
ATOM 634 C C . ILE A 1 78 ? -5.227 -3.748 -7.322 1.00 91.94 78 ILE A C 1
ATOM 636 O O . ILE A 1 78 ? -5.858 -3.684 -6.263 1.00 91.94 78 ILE A O 1
ATOM 640 N N . VAL A 1 79 ? -4.973 -2.658 -8.058 1.00 93.38 79 VAL A N 1
ATOM 641 C CA . VAL A 1 79 ? -5.450 -1.313 -7.679 1.00 93.38 79 VAL A CA 1
ATOM 642 C C . VAL A 1 79 ? -6.975 -1.289 -7.558 1.00 93.38 79 VAL A C 1
ATOM 644 O O . VAL A 1 79 ? -7.500 -0.801 -6.555 1.00 93.38 79 VAL A O 1
ATOM 647 N N . VAL A 1 80 ? -7.691 -1.865 -8.532 1.00 93.38 80 VAL A N 1
ATOM 648 C CA . VAL A 1 80 ? -9.161 -1.956 -8.503 1.00 93.38 80 VAL A CA 1
ATOM 649 C C . VAL A 1 80 ? -9.640 -2.730 -7.272 1.00 93.38 80 VAL A C 1
ATOM 651 O O . VAL A 1 80 ? -10.527 -2.263 -6.556 1.00 93.38 80 VAL A O 1
ATOM 654 N N . MET A 1 81 ? -9.023 -3.874 -6.970 1.00 94.25 81 MET A N 1
ATOM 655 C CA . MET A 1 81 ? -9.400 -4.702 -5.818 1.00 94.25 81 MET A CA 1
ATOM 656 C C . MET A 1 81 ? -9.197 -3.972 -4.483 1.00 94.25 81 MET A C 1
ATOM 658 O O . MET A 1 81 ? -10.096 -3.972 -3.639 1.00 94.25 81 MET A O 1
ATOM 662 N N . PHE A 1 82 ? -8.062 -3.288 -4.289 1.00 94.44 82 PHE A N 1
ATOM 663 C CA . PHE A 1 82 ? -7.839 -2.497 -3.073 1.00 94.44 82 PHE A CA 1
ATOM 664 C C . PHE A 1 82 ? -8.779 -1.293 -2.964 1.00 94.44 82 PHE A C 1
ATOM 666 O O . PHE A 1 82 ? -9.224 -0.978 -1.858 1.00 94.44 82 PHE A O 1
ATOM 673 N N . ALA A 1 83 ? -9.134 -0.651 -4.081 1.00 94.38 83 ALA A N 1
ATOM 674 C CA . ALA A 1 83 ? -10.115 0.432 -4.090 1.00 94.38 83 ALA A CA 1
ATOM 675 C C . ALA A 1 83 ? -11.504 -0.056 -3.638 1.00 94.38 83 ALA A C 1
ATOM 677 O O . ALA A 1 83 ? -12.135 0.576 -2.786 1.00 94.38 83 ALA A O 1
ATOM 678 N N . VAL A 1 84 ? -11.955 -1.217 -4.133 1.00 95.75 84 VAL A N 1
ATOM 679 C CA . VAL A 1 84 ? -13.219 -1.841 -3.704 1.00 95.75 84 VAL A CA 1
ATOM 680 C C . VAL A 1 84 ? -13.174 -2.213 -2.220 1.00 95.75 84 VAL A C 1
ATOM 682 O O . VAL A 1 84 ? -14.115 -1.904 -1.485 1.00 95.75 84 VAL A O 1
ATOM 685 N N . TYR A 1 85 ? -12.077 -2.810 -1.740 1.00 94.06 85 TYR A N 1
ATOM 686 C CA . TYR A 1 85 ? -11.931 -3.134 -0.317 1.00 94.06 85 TYR A CA 1
ATOM 687 C C . TYR A 1 85 ? -11.967 -1.896 0.581 1.00 94.06 85 TYR A C 1
ATOM 689 O O . TYR A 1 85 ? -12.631 -1.923 1.620 1.00 94.06 85 TYR A O 1
ATOM 697 N N . LEU A 1 86 ? -11.310 -0.801 0.185 1.00 93.94 86 LEU A N 1
ATOM 698 C CA . LEU A 1 86 ? -11.365 0.463 0.919 1.00 93.94 86 LEU A CA 1
ATOM 699 C C . LEU A 1 86 ? -12.780 1.039 0.970 1.00 93.94 86 LEU A C 1
ATOM 701 O O . LEU A 1 86 ? -13.209 1.487 2.033 1.00 93.94 86 LEU A O 1
ATOM 705 N N . LEU A 1 87 ? -13.521 0.982 -0.138 1.00 94.56 87 LEU A N 1
ATOM 706 C CA . LEU A 1 87 ? -14.906 1.448 -0.198 1.00 94.56 87 LEU A CA 1
ATOM 707 C C . LEU A 1 87 ? -15.797 0.644 0.758 1.00 94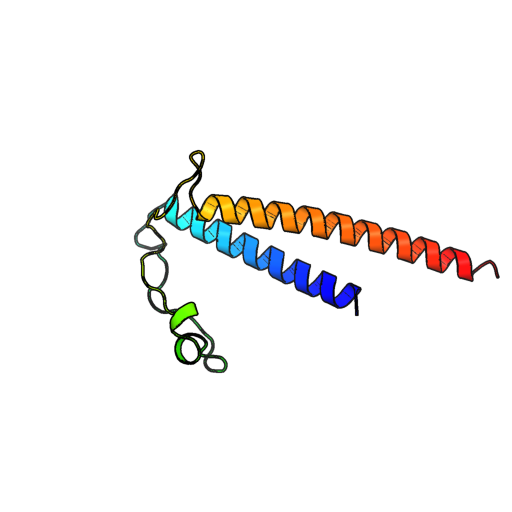.56 87 LEU A C 1
ATOM 709 O O . LEU A 1 87 ? -16.514 1.225 1.575 1.00 94.56 87 LEU A O 1
ATOM 713 N N . VAL A 1 88 ? -15.714 -0.689 0.720 1.00 94.19 88 VAL A N 1
ATOM 714 C CA . VAL A 1 88 ? -16.483 -1.562 1.623 1.00 94.19 88 VAL A CA 1
ATOM 715 C C . VAL A 1 88 ? -16.109 -1.307 3.085 1.00 94.19 88 VAL A C 1
ATOM 717 O O . VAL A 1 88 ? -16.996 -1.168 3.930 1.00 94.19 88 VAL A O 1
ATOM 720 N N . LEU A 1 89 ? -14.815 -1.186 3.399 1.00 92.81 89 LEU A N 1
ATOM 721 C CA . LEU A 1 89 ? -14.355 -0.884 4.757 1.00 92.81 89 LEU A CA 1
ATOM 722 C C . LEU A 1 89 ? -14.852 0.480 5.242 1.00 92.81 89 LEU A C 1
ATOM 724 O O . LEU A 1 89 ? -15.296 0.579 6.386 1.00 92.81 89 LEU A O 1
ATOM 728 N N . ALA A 1 90 ? -14.844 1.505 4.389 1.00 90.44 90 ALA A N 1
ATOM 729 C CA . ALA A 1 90 ? -15.370 2.825 4.721 1.00 90.44 90 ALA A CA 1
ATOM 730 C C . ALA A 1 90 ? -16.874 2.773 5.037 1.00 90.44 90 ALA A C 1
ATOM 732 O O . ALA A 1 90 ? -17.305 3.304 6.063 1.00 90.44 90 ALA A O 1
ATOM 733 N N . LEU A 1 91 ? -17.671 2.065 4.225 1.00 91.88 91 LEU A N 1
ATOM 734 C CA . LEU A 1 91 ? -19.105 1.876 4.480 1.00 91.88 91 LEU A CA 1
ATOM 735 C C . LEU A 1 91 ? -19.363 1.148 5.806 1.00 91.88 91 LEU A C 1
ATOM 737 O O . LEU A 1 91 ? -20.228 1.555 6.589 1.00 91.88 91 LEU A O 1
ATOM 741 N N . VAL A 1 92 ? -18.595 0.092 6.091 1.00 90.81 92 VAL A N 1
ATOM 742 C CA . VAL A 1 92 ? -18.694 -0.639 7.360 1.00 90.81 92 VAL A CA 1
ATOM 743 C C . VAL A 1 92 ? -18.326 0.267 8.533 1.00 90.81 92 VAL A C 1
ATOM 745 O O . VAL A 1 92 ? -19.047 0.275 9.532 1.00 90.81 92 VAL A O 1
ATOM 748 N N . LEU A 1 93 ? -17.260 1.064 8.418 1.00 87.69 93 LEU A N 1
ATOM 749 C CA . LEU A 1 93 ? -16.820 1.984 9.467 1.00 87.69 93 LEU A CA 1
ATOM 750 C C . LEU A 1 93 ? -17.912 3.016 9.796 1.00 87.69 93 LEU A C 1
ATOM 752 O O . LEU A 1 93 ? -18.279 3.175 10.962 1.00 87.69 93 LEU A O 1
ATOM 756 N N . ILE A 1 94 ? -18.499 3.642 8.770 1.00 87.56 94 ILE A N 1
ATOM 757 C CA . ILE A 1 94 ? -19.603 4.605 8.914 1.00 87.56 94 ILE A CA 1
ATOM 758 C C . ILE A 1 94 ? -20.820 3.948 9.586 1.00 87.56 94 ILE A C 1
ATOM 760 O O . ILE A 1 94 ? -21.427 4.522 10.495 1.00 87.56 94 ILE A O 1
ATOM 764 N N . SER A 1 95 ? -21.164 2.723 9.181 1.00 87.75 95 SER A N 1
ATOM 765 C CA . SER A 1 95 ? -22.274 1.961 9.764 1.00 87.75 95 SER A CA 1
ATOM 766 C C . SER A 1 95 ? -22.041 1.643 11.247 1.00 87.75 95 SER A C 1
ATOM 768 O O . SER A 1 95 ? -22.957 1.769 12.067 1.00 87.75 95 SER A O 1
ATOM 770 N N . GLN A 1 96 ? -20.805 1.302 11.631 1.00 83.56 96 GLN A N 1
ATOM 771 C CA . GLN A 1 96 ? -20.466 1.059 13.035 1.00 83.56 96 GLN A CA 1
ATOM 772 C C . GLN A 1 96 ? -20.576 2.336 13.878 1.00 83.56 96 GLN A C 1
ATOM 774 O O . GLN A 1 96 ? -21.162 2.280 14.960 1.00 83.56 96 GLN A O 1
ATOM 779 N N . PHE A 1 97 ? -20.099 3.485 13.384 1.00 78.56 97 PHE A N 1
ATOM 780 C CA . PHE A 1 97 ? -20.208 4.761 14.103 1.00 78.56 97 PHE A CA 1
ATOM 781 C C . PHE A 1 97 ? -21.670 5.159 14.360 1.00 78.56 97 PHE A C 1
ATOM 783 O O . PHE A 1 97 ? -22.036 5.442 15.502 1.00 78.56 97 PHE A O 1
ATOM 790 N N . LYS A 1 98 ? -22.550 5.056 13.352 1.00 75.56 98 LYS A N 1
ATOM 791 C CA . LYS A 1 98 ? -23.992 5.327 13.533 1.00 75.56 98 LYS A CA 1
ATOM 792 C C . LYS A 1 98 ? -24.646 4.401 14.566 1.00 75.56 98 LYS A C 1
ATOM 794 O O . LYS A 1 98 ? -25.510 4.819 15.344 1.00 75.56 98 LYS A O 1
ATOM 799 N N . ARG A 1 99 ? -24.236 3.129 14.613 1.00 61.69 99 ARG A N 1
ATOM 800 C CA . ARG A 1 99 ? -24.784 2.154 15.568 1.00 61.69 99 ARG A CA 1
ATOM 801 C C . ARG A 1 99 ? -24.333 2.421 17.006 1.00 61.69 99 ARG A C 1
ATOM 803 O O . ARG A 1 99 ? -25.112 2.177 17.930 1.00 61.69 99 ARG A O 1
ATOM 810 N N . VAL A 1 100 ? -23.109 2.920 17.200 1.00 60.12 100 VAL A N 1
ATOM 811 C CA . VAL A 1 100 ? -22.576 3.301 18.520 1.00 60.12 100 VAL A CA 1
ATOM 812 C C . VAL A 1 100 ? -23.377 4.459 19.112 1.00 60.12 100 VAL A C 1
ATOM 814 O O . VAL A 1 100 ? -23.851 4.347 20.243 1.00 60.12 100 VAL A O 1
ATOM 817 N N . GLU A 1 101 ? -23.626 5.509 18.331 1.00 61.12 101 GLU A N 1
ATOM 818 C CA . GLU A 1 101 ? -24.376 6.684 18.793 1.00 61.12 101 GLU A CA 1
ATOM 819 C C . GLU A 1 101 ? -25.816 6.331 19.197 1.00 61.12 101 GLU A C 1
ATOM 821 O O . GLU A 1 101 ? -26.316 6.726 20.254 1.00 61.12 101 GLU A O 1
ATOM 826 N N . THR A 1 102 ? -26.457 5.451 18.424 1.00 57.59 102 THR A N 1
ATOM 827 C CA . THR A 1 102 ? -27.819 4.981 18.716 1.00 57.59 102 THR A CA 1
ATOM 828 C C . THR A 1 102 ? -27.889 4.121 19.992 1.00 57.59 102 THR A C 1
ATOM 830 O O . THR A 1 102 ? -28.931 4.053 20.648 1.00 57.59 102 THR A O 1
ATOM 833 N N . ARG A 1 103 ? -26.793 3.445 20.374 1.00 56.81 103 ARG A N 1
ATOM 834 C CA . ARG A 1 103 ? -26.728 2.622 21.596 1.00 56.81 103 ARG A CA 1
ATOM 835 C C . ARG A 1 103 ? -26.485 3.462 22.853 1.00 56.81 103 ARG A C 1
ATOM 837 O O . ARG A 1 103 ? -27.024 3.110 23.898 1.00 56.81 103 ARG A O 1
ATOM 844 N N . GLY A 1 104 ? -25.728 4.556 22.752 1.00 55.34 104 GLY A N 1
ATOM 845 C CA . GLY A 1 104 ? -25.552 5.522 23.845 1.00 55.34 104 GLY A CA 1
ATOM 846 C C . GLY A 1 104 ? -26.859 6.234 24.199 1.00 55.34 104 GLY A C 1
ATOM 847 O O . GLY A 1 104 ? -27.240 6.285 25.365 1.00 55.34 104 GLY A O 1
ATOM 848 N N . ARG A 1 105 ? -27.626 6.654 23.182 1.00 55.91 105 ARG A N 1
ATOM 849 C CA . ARG A 1 105 ? -28.917 7.339 23.367 1.00 55.91 105 ARG A CA 1
ATOM 850 C C . ARG A 1 105 ? -29.993 6.484 24.054 1.00 55.91 105 ARG A C 1
ATOM 852 O O . ARG A 1 105 ? -30.850 7.029 24.734 1.00 55.91 105 ARG A O 1
ATOM 859 N N . ARG A 1 106 ? -29.931 5.150 23.935 1.00 54.41 106 ARG A N 1
ATOM 860 C CA . ARG A 1 106 ? -30.853 4.228 24.633 1.00 54.41 106 ARG A CA 1
ATOM 861 C C . ARG A 1 106 ? -30.536 4.003 26.114 1.00 54.41 106 ARG A C 1
ATOM 863 O O . ARG A 1 106 ? -31.427 3.575 26.832 1.00 54.41 106 ARG A O 1
ATOM 870 N N . ARG A 1 107 ? -29.307 4.261 26.578 1.00 56.78 107 ARG A N 1
ATOM 871 C CA . ARG A 1 107 ? -28.954 4.124 28.007 1.00 56.78 107 ARG A CA 1
ATOM 872 C C . ARG A 1 107 ? -29.264 5.366 28.839 1.00 56.78 107 ARG A C 1
ATOM 874 O O . ARG A 1 107 ? -29.254 5.262 30.051 1.00 56.78 107 ARG A O 1
ATOM 881 N N . LEU A 1 108 ? -29.516 6.514 28.208 1.00 62.97 108 LEU A N 1
ATOM 882 C CA . LEU A 1 108 ? -29.879 7.745 28.918 1.00 62.97 108 LEU A CA 1
ATOM 883 C C . LEU A 1 108 ? -31.378 7.827 29.271 1.00 62.97 108 LEU A C 1
ATOM 885 O O . LEU A 1 108 ? -31.783 8.746 29.967 1.00 62.97 108 LEU A O 1
ATOM 889 N N . PHE A 1 109 ? -32.189 6.898 28.756 1.00 63.50 109 PHE A N 1
ATOM 890 C CA . PHE A 1 109 ? -33.649 6.858 28.906 1.00 63.50 109 PHE A CA 1
ATOM 891 C C . PHE A 1 109 ? -34.139 5.677 29.765 1.00 63.50 109 PHE A C 1
ATOM 893 O O . PHE A 1 109 ? -35.302 5.296 29.654 1.00 63.50 109 PHE A O 1
ATOM 900 N N . ASN A 1 110 ? -33.270 5.071 30.581 1.00 50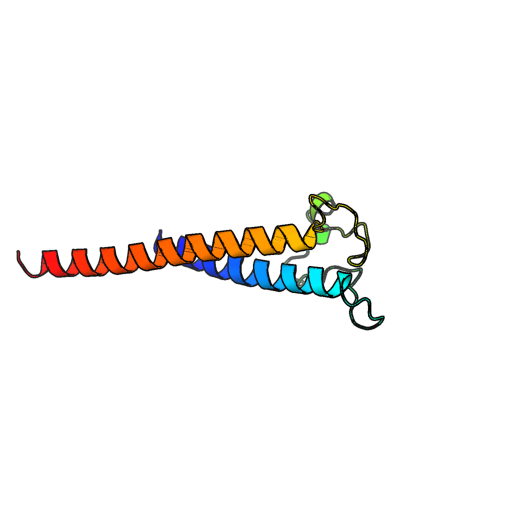.06 110 ASN A N 1
ATOM 901 C CA . ASN A 1 110 ? -33.631 3.964 31.469 1.00 50.06 110 ASN A CA 1
ATOM 902 C C . ASN A 1 110 ? -32.957 4.106 32.830 1.00 50.06 110 ASN A C 1
ATOM 904 O O . ASN A 1 110 ? -31.750 4.435 32.827 1.00 50.06 110 ASN A O 1
#

Nearest PDB structures (foldseek):
  6wvf-assembly1_A  TM=9.151E-01  e=6.383E-07  Aequorea victoria
  2k74-assembly1_A  TM=8.386E-01  e=3.101E-05  Escherichia coli K-12
  8wk3-assembly1_T  TM=5.269E-01  e=7.544E+00  Salmonella enterica subsp. enterica serovar Typhimurium str. LT2

Foldseek 3Di:
DVVVVLVVLLVVLVVQLVVLVLLVCCQVPVDPVSWDDQDDDDDPVCPVCVVCVVPPHDDDTSNDQPDDDPNHGPSRVSNVVSVVSNVVSVVVVVVVVVVVVVVVVVVVVD